Protein AF-A0A413Q8R4-F1 (afdb_monomer)

Sequence (79 aa):
MNIHLQKCYNAYDFIIATYSSHHLTDDEKIQFIQLLKTLLKEGGCILIADVAFQTRSDLEKCHKENKDGWDGIYKDELC

Organism: NCBI:txid39491

Mean predicted aligned error: 8.38 Å

Radius of gyration: 15.39 Å; Cα contacts (8 Å, |Δi|>4): 62; chains: 1; bounding box: 34×21×43 Å

Structure (mmCIF, N/CA/C/O backbone):
data_AF-A0A413Q8R4-F1
#
_entry.id   AF-A0A413Q8R4-F1
#
loop_
_atom_site.group_PDB
_atom_site.id
_atom_site.type_symbol
_atom_site.label_atom_id
_atom_site.label_alt_id
_atom_site.label_comp_id
_atom_site.label_asym_id
_atom_site.label_entity_id
_atom_site.label_seq_id
_atom_site.pdbx_PDB_ins_code
_atom_site.Cartn_x
_atom_site.Cartn_y
_atom_site.Cartn_z
_atom_site.occupancy
_atom_site.B_iso_or_equiv
_atom_site.auth_seq_id
_atom_site.auth_comp_id
_atom_site.auth_asym_id
_atom_site.auth_atom_id
_atom_site.pdbx_PDB_model_num
ATOM 1 N N . MET A 1 1 ? -12.294 13.543 -8.825 1.00 36.75 1 MET A N 1
ATOM 2 C CA . MET A 1 1 ? -13.335 12.671 -8.242 1.00 36.75 1 MET A CA 1
ATOM 3 C C . MET A 1 1 ? -13.466 12.999 -6.758 1.00 36.75 1 MET A C 1
ATOM 5 O O . MET A 1 1 ? -12.563 12.683 -6.000 1.00 36.75 1 MET A O 1
ATOM 9 N N . ASN A 1 2 ? -14.514 13.723 -6.349 1.00 32.84 2 ASN A N 1
ATOM 10 C CA . ASN A 1 2 ? -14.740 14.056 -4.936 1.00 32.84 2 ASN A CA 1
ATOM 11 C C . ASN A 1 2 ? -15.591 12.958 -4.303 1.00 32.84 2 ASN A C 1
ATOM 13 O O . ASN A 1 2 ? -16.815 12.971 -4.410 1.00 32.84 2 ASN A O 1
ATOM 17 N N . ILE A 1 3 ? -14.930 11.992 -3.672 1.00 47.28 3 ILE A N 1
ATOM 18 C CA . ILE A 1 3 ? -15.599 10.922 -2.940 1.00 47.28 3 ILE A CA 1
ATOM 19 C C . ILE A 1 3 ? -16.119 11.530 -1.630 1.00 47.28 3 ILE A C 1
ATOM 21 O O . ILE A 1 3 ? -15.359 11.771 -0.693 1.00 47.28 3 ILE A O 1
ATOM 25 N N . HIS A 1 4 ? -17.417 11.833 -1.570 1.00 45.19 4 HIS A N 1
ATOM 26 C CA . HIS A 1 4 ? -18.099 12.234 -0.337 1.00 45.19 4 HIS A CA 1
ATOM 27 C C . HIS A 1 4 ? -18.323 10.988 0.536 1.00 45.19 4 HIS A C 1
ATOM 29 O O . HIS A 1 4 ? -19.431 10.478 0.670 1.00 45.19 4 HIS A O 1
ATOM 35 N N . LEU A 1 5 ? -17.241 10.455 1.111 1.00 54.19 5 LEU A N 1
ATOM 36 C CA . LEU A 1 5 ? -17.349 9.506 2.213 1.00 54.19 5 LEU A CA 1
ATOM 37 C C . LEU A 1 5 ? -17.796 10.302 3.436 1.00 54.19 5 LEU A C 1
ATOM 39 O O . LEU A 1 5 ? -17.055 11.150 3.939 1.00 54.19 5 LEU A O 1
ATOM 43 N N . GLN A 1 6 ? -19.006 10.039 3.925 1.00 54.81 6 GLN A N 1
ATOM 44 C CA . GLN A 1 6 ? -19.363 10.405 5.288 1.00 54.81 6 GLN A CA 1
ATOM 45 C C . GLN A 1 6 ? -18.292 9.786 6.196 1.00 54.81 6 GLN A C 1
ATOM 47 O O . GLN A 1 6 ? -18.134 8.567 6.232 1.00 54.81 6 GLN A O 1
ATOM 52 N N . LYS A 1 7 ? -17.467 10.636 6.819 1.00 59.41 7 LYS A N 1
ATOM 53 C CA . LYS A 1 7 ? -16.283 10.237 7.588 1.00 59.41 7 LYS A CA 1
ATOM 54 C C . LYS A 1 7 ? -16.697 9.480 8.849 1.00 59.41 7 LYS A C 1
ATOM 56 O O . LYS A 1 7 ? -16.776 10.045 9.936 1.00 59.41 7 LYS A O 1
ATOM 61 N N . CYS A 1 8 ? -16.952 8.190 8.699 1.00 65.38 8 CYS A N 1
ATOM 62 C CA . CYS A 1 8 ? -17.025 7.250 9.801 1.00 65.38 8 CYS A CA 1
ATOM 63 C C . CYS A 1 8 ? -15.583 6.867 10.151 1.00 65.38 8 CYS A C 1
ATOM 65 O O . CYS A 1 8 ? -15.019 5.930 9.589 1.00 65.38 8 CYS A O 1
ATOM 67 N N . TYR A 1 9 ? -14.955 7.670 11.008 1.00 78.06 9 TYR A N 1
ATOM 68 C CA . TYR A 1 9 ? -13.651 7.346 11.580 1.00 78.06 9 TYR A CA 1
ATOM 69 C C . TYR A 1 9 ? -13.754 6.072 12.422 1.00 78.06 9 TYR A C 1
ATOM 71 O O . TYR A 1 9 ? -14.786 5.838 13.053 1.00 78.06 9 TYR A O 1
ATOM 79 N N . ASN A 1 10 ? -12.683 5.277 12.453 1.00 83.38 10 ASN A N 1
ATOM 80 C CA . ASN A 1 10 ? -12.597 4.058 13.263 1.00 83.38 10 ASN A CA 1
ATOM 81 C C . ASN A 1 10 ? -13.780 3.090 13.062 1.00 83.38 10 ASN A C 1
ATOM 83 O O . ASN A 1 10 ? -14.323 2.543 14.022 1.00 83.38 10 ASN A O 1
ATOM 87 N N . ALA A 1 11 ? -14.221 2.909 11.818 1.00 90.19 11 ALA A N 1
ATOM 88 C CA . ALA A 1 11 ? -15.430 2.154 11.497 1.00 90.19 11 ALA A CA 1
ATOM 89 C C . ALA A 1 11 ? -15.147 0.747 10.959 1.00 90.19 11 ALA A C 1
ATOM 91 O O . ALA A 1 11 ? -16.009 -0.125 11.068 1.00 90.19 11 ALA A O 1
ATOM 92 N N . TYR A 1 12 ? -13.952 0.510 10.416 1.00 94.56 12 TYR A N 1
ATOM 93 C CA . TYR A 1 12 ? -13.652 -0.716 9.679 1.00 94.56 12 TYR A CA 1
ATOM 94 C C . TYR A 1 12 ? -12.620 -1.585 10.392 1.00 94.56 12 TYR A C 1
ATOM 96 O O . TYR A 1 12 ? -11.580 -1.103 10.834 1.00 94.56 12 TYR A O 1
ATOM 104 N N . ASP A 1 13 ? -12.897 -2.884 10.467 1.00 96.44 13 ASP A N 1
ATOM 105 C CA . ASP A 1 13 ? -11.936 -3.900 10.911 1.00 96.44 13 ASP A CA 1
ATOM 106 C C . ASP A 1 13 ? -10.969 -4.270 9.773 1.00 96.44 13 ASP A C 1
ATOM 108 O O . ASP A 1 13 ? -9.786 -4.513 10.000 1.00 96.44 13 ASP A O 1
ATOM 112 N N . PHE A 1 14 ? -11.457 -4.243 8.528 1.00 96.31 14 PHE A N 1
ATOM 113 C CA . PHE A 1 14 ? -10.663 -4.501 7.331 1.00 96.31 14 PHE A CA 1
ATOM 114 C C . PHE A 1 14 ? -11.022 -3.530 6.209 1.00 96.31 14 PHE A C 1
ATOM 116 O O . PHE A 1 14 ? -12.197 -3.269 5.954 1.00 96.31 14 PHE A O 1
ATOM 123 N N . ILE A 1 15 ? -10.004 -3.042 5.506 1.00 94.44 15 ILE A N 1
ATOM 124 C CA . ILE A 1 15 ? -10.137 -2.312 4.243 1.00 94.44 15 ILE A CA 1
ATOM 125 C C . ILE A 1 15 ? -9.386 -3.115 3.185 1.00 94.44 15 ILE A C 1
ATOM 127 O O . ILE A 1 15 ? -8.201 -3.387 3.358 1.00 94.44 15 ILE A O 1
ATOM 131 N N . ILE A 1 16 ? -10.063 -3.502 2.105 1.00 93.88 16 ILE A N 1
ATOM 132 C CA . ILE A 1 16 ? -9.475 -4.299 1.022 1.00 93.88 16 ILE A CA 1
ATOM 133 C C . ILE A 1 16 ? -9.357 -3.416 -0.219 1.00 93.88 16 ILE A C 1
ATOM 135 O O . ILE A 1 16 ? -10.354 -2.871 -0.686 1.00 93.88 16 ILE A O 1
ATOM 139 N N . ALA A 1 17 ? -8.139 -3.277 -0.737 1.00 89.56 17 ALA A N 1
ATOM 140 C CA . ALA A 1 17 ? -7.821 -2.501 -1.929 1.00 89.56 17 ALA A CA 1
ATOM 141 C C . ALA A 1 17 ? -7.217 -3.436 -2.985 1.00 89.56 17 ALA A C 1
ATOM 143 O O . ALA A 1 17 ? -6.093 -3.917 -2.822 1.00 89.56 17 ALA A O 1
ATOM 144 N N . THR A 1 18 ? -7.970 -3.720 -4.050 1.00 89.94 18 THR A N 1
ATOM 145 C CA . THR A 1 18 ? -7.543 -4.601 -5.147 1.00 89.94 18 THR A CA 1
ATOM 146 C C . THR A 1 18 ? -7.439 -3.804 -6.436 1.00 89.94 18 THR A C 1
ATOM 148 O O . THR A 1 18 ? -8.440 -3.222 -6.848 1.00 89.94 18 THR A O 1
ATOM 151 N N . TYR A 1 19 ? -6.260 -3.764 -7.062 1.00 82.19 19 TYR A N 1
ATOM 152 C CA . TYR A 1 19 ? -6.016 -3.006 -8.301 1.00 82.19 19 TYR A CA 1
ATOM 153 C C . TYR A 1 19 ? -6.412 -1.516 -8.242 1.00 82.19 19 TYR A C 1
ATOM 155 O O . TYR A 1 19 ? -6.536 -0.875 -9.271 1.00 82.19 19 TYR A O 1
ATOM 163 N N . SER A 1 20 ? -6.584 -0.908 -7.068 1.00 72.88 20 SER A N 1
ATOM 164 C CA . SER A 1 20 ? -7.033 0.490 -6.962 1.00 72.88 20 SER A CA 1
ATOM 165 C C . SER A 1 20 ? -5.887 1.500 -6.825 1.00 72.88 20 SER A C 1
ATOM 167 O O . SER A 1 20 ? -6.137 2.703 -6.811 1.00 72.88 20 SER A O 1
ATOM 169 N N . SER A 1 21 ? -4.639 1.040 -6.663 1.00 73.31 21 SER A N 1
ATOM 170 C CA . SER A 1 21 ? -3.500 1.903 -6.298 1.00 73.31 21 SER A CA 1
ATOM 171 C C . SER A 1 21 ? -2.532 2.182 -7.450 1.00 73.31 21 SER A C 1
ATOM 173 O O . SER A 1 21 ? -1.638 3.014 -7.297 1.00 73.31 21 SER A O 1
ATOM 175 N N . HIS A 1 22 ? -2.681 1.515 -8.597 1.00 74.00 22 HIS A N 1
ATOM 176 C CA . HIS A 1 22 ? -1.740 1.607 -9.719 1.00 74.00 22 HIS A CA 1
ATOM 177 C C . HIS A 1 22 ? -1.802 2.947 -10.479 1.00 74.00 22 HIS A C 1
ATOM 179 O O . HIS A 1 22 ? -0.829 3.328 -11.124 1.00 74.00 22 HIS A O 1
ATOM 185 N N . HIS A 1 23 ? -2.894 3.708 -10.345 1.00 75.69 23 HIS A N 1
ATOM 186 C CA . HIS A 1 23 ? -3.014 5.066 -10.894 1.00 75.69 23 HIS A CA 1
ATOM 187 C C . HIS A 1 23 ? -2.419 6.161 -10.003 1.00 75.69 23 HIS A C 1
ATOM 189 O O . HIS A 1 23 ? -2.307 7.306 -10.437 1.00 75.69 23 HIS A O 1
ATOM 195 N N . LEU A 1 24 ? -2.056 5.827 -8.765 1.00 83.56 24 LEU A N 1
ATOM 196 C CA . LEU A 1 24 ? -1.491 6.778 -7.822 1.00 8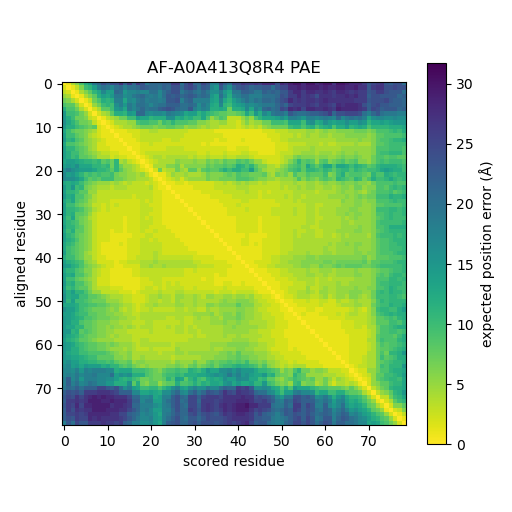3.56 24 LEU A CA 1
ATOM 197 C C . LEU A 1 24 ? 0.028 6.838 -7.992 1.00 83.56 24 LEU A C 1
ATOM 199 O O . LEU A 1 24 ? 0.711 5.811 -8.079 1.00 83.56 24 LEU A O 1
ATOM 203 N N . THR A 1 25 ? 0.569 8.049 -7.976 1.00 85.50 25 THR A N 1
ATOM 204 C CA . THR A 1 25 ? 1.999 8.268 -7.751 1.00 85.50 25 THR A CA 1
ATOM 205 C C . THR A 1 25 ? 2.409 7.740 -6.375 1.00 85.50 25 THR A C 1
ATOM 207 O O . THR A 1 25 ? 1.575 7.519 -5.494 1.00 85.50 25 THR A O 1
ATOM 210 N N . ASP A 1 26 ? 3.708 7.535 -6.158 1.00 85.50 26 ASP A N 1
ATOM 211 C CA . ASP A 1 26 ? 4.192 7.009 -4.876 1.00 85.50 26 ASP A CA 1
ATOM 212 C C . ASP A 1 26 ? 3.852 7.949 -3.699 1.00 85.50 26 ASP A C 1
ATOM 214 O O . ASP A 1 26 ? 3.472 7.472 -2.628 1.00 85.50 26 ASP A O 1
ATOM 218 N N . ASP A 1 27 ? 3.854 9.269 -3.917 1.00 89.06 27 ASP A N 1
ATOM 219 C CA . ASP A 1 27 ? 3.426 10.257 -2.916 1.00 89.06 27 ASP A CA 1
ATOM 220 C C . ASP A 1 27 ? 1.917 10.182 -2.631 1.00 89.06 27 ASP A C 1
ATOM 222 O O . ASP A 1 27 ? 1.488 10.214 -1.472 1.00 89.06 27 ASP A O 1
ATOM 226 N N . GLU A 1 28 ? 1.092 10.021 -3.669 1.00 88.56 28 GLU A N 1
ATOM 227 C CA . GLU A 1 28 ? -0.357 9.859 -3.512 1.00 88.56 28 GLU A CA 1
ATOM 228 C C . GLU A 1 28 ? -0.708 8.551 -2.793 1.00 88.56 28 GLU A C 1
ATOM 230 O O . GLU A 1 28 ? -1.617 8.539 -1.962 1.00 88.56 28 GLU A O 1
ATOM 235 N N . LYS A 1 29 ? 0.037 7.460 -3.028 1.00 88.31 29 LYS A N 1
ATOM 236 C CA . LYS A 1 29 ? -0.129 6.199 -2.282 1.00 88.31 29 LYS A CA 1
ATOM 237 C C . LYS A 1 29 ? 0.122 6.393 -0.790 1.00 88.31 29 LYS A C 1
ATOM 239 O O . LYS A 1 29 ? -0.642 5.872 0.024 1.00 88.31 29 LYS A O 1
ATOM 244 N N . ILE A 1 30 ? 1.154 7.154 -0.414 1.00 91.50 30 ILE A N 1
ATOM 245 C CA . ILE A 1 30 ? 1.450 7.455 0.995 1.00 91.50 30 ILE A CA 1
ATOM 246 C C . ILE A 1 30 ? 0.270 8.194 1.631 1.00 91.50 30 ILE A C 1
ATOM 248 O O . ILE A 1 30 ? -0.226 7.775 2.681 1.00 91.50 30 ILE A O 1
ATOM 252 N N . GLN A 1 31 ? -0.210 9.259 0.985 1.00 91.81 31 GLN A N 1
ATOM 253 C CA . GLN A 1 31 ? -1.349 10.042 1.472 1.00 91.81 31 GLN A CA 1
ATOM 254 C C . GLN A 1 31 ? -2.626 9.198 1.562 1.00 91.81 31 GLN A C 1
ATOM 256 O O . GLN A 1 31 ? -3.366 9.280 2.545 1.00 91.81 31 GLN A O 1
ATOM 261 N N . PHE A 1 32 ? -2.866 8.342 0.570 1.00 90.06 32 PHE A N 1
ATOM 262 C CA . PHE A 1 32 ? -4.025 7.463 0.530 1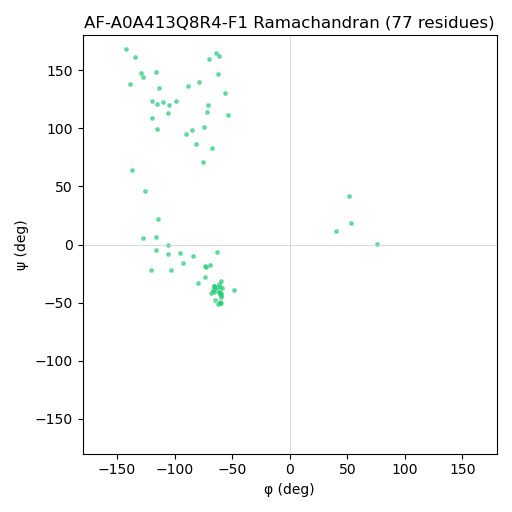.00 90.06 32 PHE A CA 1
ATOM 263 C C . PHE A 1 32 ? -4.002 6.438 1.668 1.00 90.06 32 PHE A C 1
ATOM 265 O O . PHE A 1 32 ? -4.978 6.319 2.405 1.00 90.06 32 PHE A O 1
ATOM 272 N N . ILE A 1 33 ? -2.871 5.764 1.900 1.00 92.25 33 ILE A N 1
ATOM 273 C CA . ILE A 1 33 ? -2.721 4.820 3.018 1.00 92.25 33 ILE A CA 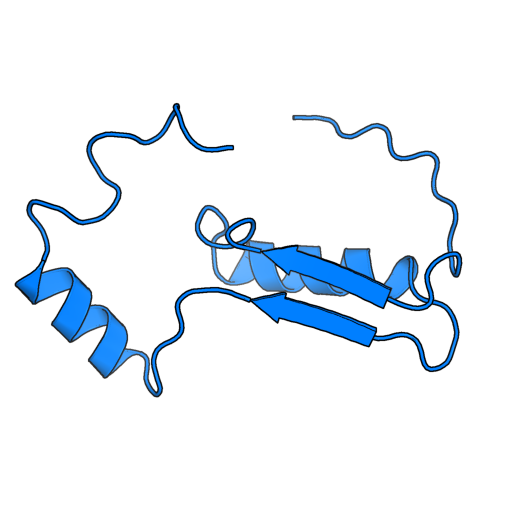1
ATOM 274 C C . ILE A 1 33 ? -2.909 5.538 4.361 1.00 92.25 33 ILE A C 1
ATOM 276 O O . ILE A 1 33 ? -3.575 5.008 5.251 1.00 92.25 33 ILE A O 1
ATOM 280 N N . GLN A 1 34 ? -2.372 6.752 4.519 1.00 92.94 34 GLN A N 1
ATOM 281 C CA . GLN A 1 34 ? -2.587 7.554 5.727 1.00 92.94 34 GLN A CA 1
ATOM 282 C C . GLN A 1 34 ? -4.070 7.854 5.956 1.00 92.94 34 GLN A C 1
ATOM 284 O O . GLN A 1 34 ? -4.548 7.695 7.079 1.00 92.94 34 GLN A O 1
ATOM 289 N N . LEU A 1 35 ? -4.808 8.220 4.905 1.00 91.62 35 LEU A N 1
ATOM 290 C CA . LEU A 1 35 ? -6.253 8.417 4.976 1.00 91.62 35 LEU A CA 1
ATOM 291 C C . LEU A 1 35 ? -6.974 7.128 5.391 1.00 91.62 35 LEU A C 1
ATOM 293 O O . LEU A 1 35 ? -7.762 7.160 6.335 1.00 91.62 35 LEU A O 1
ATOM 297 N N . LEU A 1 36 ? -6.683 5.995 4.744 1.00 92.44 36 LEU A N 1
ATOM 298 C CA . LEU A 1 36 ? -7.314 4.707 5.054 1.00 92.44 36 LEU A CA 1
ATOM 299 C C . LEU A 1 36 ? -7.086 4.285 6.510 1.00 92.44 36 LEU A C 1
ATOM 301 O O . LEU A 1 36 ? -8.007 3.794 7.158 1.00 92.44 36 LEU A O 1
ATOM 305 N N . LYS A 1 37 ? -5.897 4.549 7.064 1.00 93.19 37 LYS A N 1
ATOM 306 C CA . LYS A 1 37 ? -5.608 4.277 8.480 1.00 93.19 37 LYS A CA 1
ATOM 307 C C . LYS A 1 37 ? -6.535 5.029 9.435 1.00 93.19 37 LYS A C 1
ATOM 309 O O . LYS A 1 37 ? -6.850 4.490 10.486 1.00 93.19 37 LYS A O 1
ATOM 314 N N . THR A 1 38 ? -7.006 6.229 9.082 1.00 92.94 38 THR A N 1
ATOM 315 C CA . THR A 1 38 ? -7.962 6.981 9.925 1.00 92.94 38 THR A CA 1
ATOM 316 C C . THR A 1 38 ? -9.354 6.343 9.980 1.00 92.94 38 THR A C 1
ATOM 318 O O . THR A 1 38 ? -10.158 6.655 10.856 1.00 92.94 38 THR A O 1
ATOM 321 N N . LEU A 1 39 ? -9.656 5.450 9.040 1.00 93.81 39 LEU A N 1
ATOM 322 C CA . LEU A 1 39 ? -10.943 4.772 8.945 1.00 93.81 39 LEU A CA 1
ATOM 323 C C . LEU A 1 39 ? -10.942 3.429 9.696 1.00 93.81 39 LEU A C 1
ATOM 325 O O . LEU A 1 39 ? -12.014 2.886 9.969 1.00 93.81 39 LEU A O 1
ATOM 329 N N . LEU A 1 40 ? -9.764 2.900 10.044 1.00 95.06 40 LEU A N 1
ATOM 330 C CA . LEU A 1 40 ? -9.622 1.625 10.741 1.00 95.06 40 LEU A CA 1
ATOM 331 C C . LEU A 1 40 ? -9.905 1.748 12.237 1.00 95.06 40 LEU A C 1
ATOM 333 O O . LEU A 1 40 ? -9.475 2.692 12.895 1.00 95.06 40 LEU A O 1
ATOM 337 N N . LYS A 1 41 ? -10.586 0.744 12.784 1.00 95.56 41 LYS A N 1
ATOM 338 C CA . LYS A 1 41 ? -10.627 0.497 14.228 1.00 95.56 41 LYS A CA 1
ATOM 339 C C . LYS A 1 41 ? -9.234 0.142 14.751 1.00 95.56 41 LYS A C 1
ATOM 341 O O . LYS A 1 41 ? -8.341 -0.240 13.991 1.00 95.56 41 LYS A O 1
ATOM 346 N N . GLU A 1 42 ? -9.065 0.209 16.068 1.00 94.31 42 GLU A N 1
ATOM 347 C CA . GLU A 1 42 ? -7.877 -0.341 16.720 1.00 94.31 42 GLU A CA 1
ATOM 348 C C . GLU A 1 42 ? -7.712 -1.827 16.363 1.00 94.31 42 GLU A C 1
ATOM 350 O O . GLU A 1 42 ? -8.666 -2.600 16.428 1.00 94.31 42 GLU A O 1
ATOM 355 N N . GLY A 1 43 ? -6.509 -2.212 15.928 1.00 94.31 43 GLY A N 1
ATOM 356 C CA . GLY A 1 43 ? -6.215 -3.572 15.462 1.00 94.31 43 GLY A CA 1
ATOM 357 C C . GLY A 1 43 ? -6.744 -3.917 14.063 1.00 94.31 43 GLY A C 1
ATOM 358 O O . GLY A 1 43 ? -6.521 -5.035 13.606 1.00 94.31 43 GLY A O 1
ATOM 359 N N . GLY A 1 44 ? -7.411 -2.985 13.374 1.00 96.50 44 GLY A N 1
ATOM 360 C CA . GLY A 1 44 ? -7.862 -3.182 12.001 1.00 96.50 44 GLY A CA 1
ATOM 361 C C . GLY A 1 44 ? -6.714 -3.222 10.986 1.00 96.50 44 GLY A C 1
ATOM 362 O O . GLY A 1 44 ? -5.616 -2.716 11.235 1.00 96.50 44 GLY A O 1
ATOM 363 N N . CYS A 1 45 ? -6.981 -3.796 9.812 1.00 96.62 45 CYS A N 1
ATOM 364 C CA . CYS A 1 45 ? -5.969 -4.054 8.786 1.00 96.62 45 CYS A CA 1
ATOM 365 C C . CYS A 1 45 ? -6.353 -3.492 7.412 1.00 96.62 45 CYS A C 1
ATOM 367 O O . CYS A 1 45 ? -7.506 -3.556 6.987 1.00 96.62 45 CYS A O 1
ATOM 369 N N . ILE A 1 46 ? -5.352 -3.009 6.673 1.00 95.44 46 ILE A N 1
ATOM 370 C CA . ILE A 1 46 ? -5.471 -2.732 5.236 1.00 95.44 46 ILE A CA 1
ATOM 371 C C . ILE A 1 46 ? -4.870 -3.921 4.490 1.00 95.44 46 ILE A C 1
ATOM 373 O O . ILE A 1 46 ? -3.709 -4.263 4.709 1.00 95.44 46 ILE A O 1
ATOM 377 N N . LEU A 1 47 ? -5.649 -4.541 3.610 1.00 94.69 47 LEU A N 1
ATOM 378 C CA . LEU A 1 47 ? -5.211 -5.619 2.733 1.00 94.69 47 LEU A CA 1
ATOM 379 C C . LEU A 1 47 ? -5.083 -5.064 1.316 1.00 94.69 47 LEU A C 1
ATOM 381 O O . LEU A 1 47 ? -6.078 -4.682 0.704 1.00 94.69 47 LEU A O 1
ATOM 385 N N . ILE A 1 48 ? -3.852 -5.003 0.812 1.00 91.38 48 ILE A N 1
ATOM 386 C CA . ILE A 1 48 ? -3.554 -4.529 -0.540 1.00 91.38 48 ILE A CA 1
ATO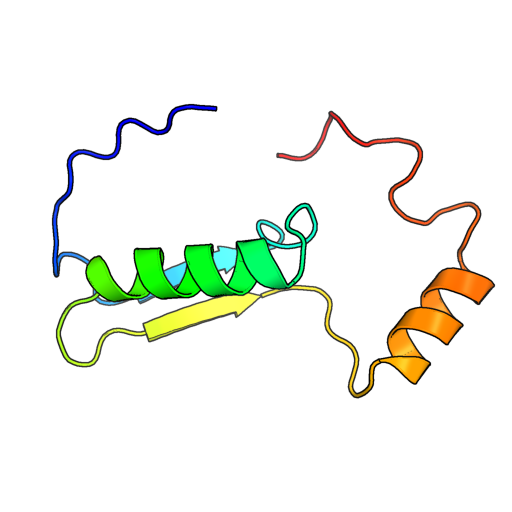M 387 C C . ILE A 1 48 ? -3.230 -5.746 -1.402 1.00 91.38 48 ILE A C 1
ATOM 389 O O . ILE A 1 48 ? -2.280 -6.471 -1.112 1.00 91.38 48 ILE A O 1
ATOM 393 N N . ALA A 1 49 ? -4.018 -5.956 -2.453 1.00 89.75 49 ALA A N 1
ATOM 394 C CA . ALA A 1 49 ? -3.737 -6.943 -3.488 1.00 89.75 49 ALA A CA 1
ATOM 395 C C . ALA A 1 49 ? -3.498 -6.202 -4.807 1.00 89.75 49 ALA A C 1
ATOM 397 O O . ALA A 1 49 ? -4.436 -5.769 -5.476 1.00 89.75 49 ALA A O 1
ATOM 398 N N . ASP A 1 50 ? -2.227 -6.017 -5.143 1.00 86.81 50 ASP A N 1
ATOM 399 C CA . ASP A 1 50 ? -1.795 -5.287 -6.332 1.00 86.81 50 ASP A CA 1
ATOM 400 C C . ASP A 1 50 ? -0.567 -5.968 -6.950 1.00 86.81 50 ASP A C 1
ATOM 402 O O . ASP A 1 50 ? 0.050 -6.848 -6.337 1.00 86.81 50 ASP A O 1
ATOM 406 N N . VAL A 1 51 ? -0.204 -5.555 -8.162 1.00 84.81 51 VAL A N 1
ATOM 407 C CA . VAL A 1 51 ? 1.037 -5.978 -8.808 1.00 84.81 51 VAL A CA 1
ATOM 408 C C . VAL A 1 51 ? 2.209 -5.310 -8.091 1.00 84.81 51 VAL A C 1
ATOM 410 O O . VAL A 1 51 ? 2.319 -4.086 -8.037 1.00 84.81 51 VAL A O 1
ATOM 413 N N . ALA A 1 52 ? 3.107 -6.123 -7.539 1.00 86.00 52 ALA A N 1
ATOM 414 C CA . ALA A 1 52 ? 4.280 -5.656 -6.814 1.00 86.00 52 ALA A CA 1
ATOM 415 C C . ALA A 1 52 ? 5.551 -6.334 -7.325 1.00 86.00 52 ALA A C 1
ATOM 417 O O . ALA A 1 52 ? 5.549 -7.500 -7.720 1.00 86.00 52 ALA A O 1
ATOM 418 N N . PHE A 1 53 ? 6.652 -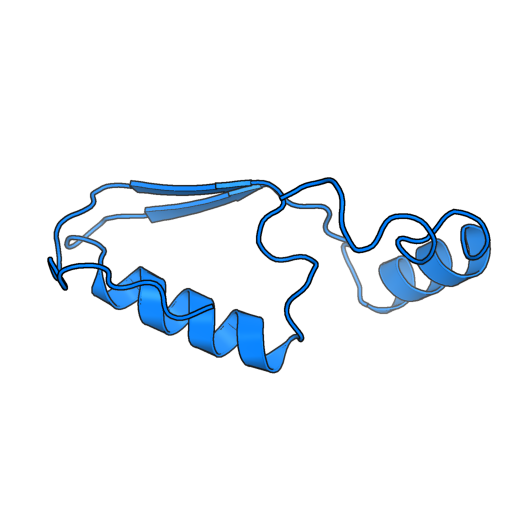5.593 -7.265 1.00 89.25 53 PHE A N 1
ATOM 419 C CA . PHE A 1 53 ? 7.985 -6.070 -7.607 1.00 89.25 53 PHE A CA 1
ATOM 420 C C . PHE A 1 53 ? 8.871 -6.034 -6.366 1.00 89.25 53 PHE A C 1
ATOM 422 O O . PHE A 1 53 ? 8.707 -5.167 -5.507 1.00 89.25 53 PHE A O 1
ATOM 429 N N . GLN A 1 54 ? 9.822 -6.965 -6.277 1.00 92.38 54 GLN A N 1
ATOM 430 C CA . GLN A 1 54 ? 10.743 -7.036 -5.142 1.00 92.38 54 GLN A CA 1
ATOM 431 C C . GLN A 1 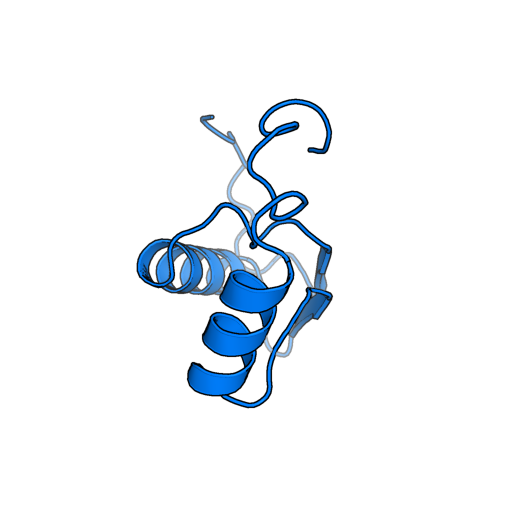54 ? 11.630 -5.788 -5.051 1.00 92.38 54 GLN A C 1
ATOM 433 O O . GLN A 1 54 ? 11.923 -5.319 -3.951 1.00 92.38 54 GLN A O 1
ATOM 438 N N . THR A 1 55 ? 12.042 -5.237 -6.195 1.00 93.38 55 THR A N 1
ATOM 439 C CA . THR A 1 55 ? 12.839 -4.011 -6.263 1.00 93.38 55 THR A CA 1
ATOM 440 C C . THR A 1 55 ? 12.315 -3.044 -7.319 1.00 93.38 55 THR A C 1
ATOM 442 O O . THR A 1 55 ? 11.609 -3.420 -8.258 1.00 93.38 55 THR A O 1
ATOM 445 N N . ARG A 1 56 ? 12.719 -1.772 -7.201 1.00 89.88 56 ARG A N 1
ATOM 446 C CA . ARG A 1 56 ? 12.428 -0.756 -8.220 1.00 89.88 56 ARG A CA 1
ATOM 447 C C . ARG A 1 56 ? 13.032 -1.123 -9.578 1.00 89.88 56 ARG A C 1
ATOM 449 O O . ARG A 1 56 ? 12.405 -0.897 -10.606 1.00 89.88 56 ARG A O 1
ATOM 456 N N . SER A 1 57 ? 14.214 -1.732 -9.575 1.00 93.75 57 SER A N 1
ATOM 457 C CA . SER A 1 57 ? 14.887 -2.182 -10.791 1.00 93.75 57 SER A CA 1
ATOM 458 C C . SER A 1 57 ? 14.131 -3.311 -11.496 1.00 93.75 57 SER A C 1
ATOM 460 O O . SER A 1 57 ? 14.076 -3.313 -12.723 1.00 93.75 57 SER A O 1
ATOM 462 N N . ASP A 1 58 ? 13.497 -4.225 -10.754 1.00 93.44 58 ASP A N 1
ATOM 463 C CA . ASP A 1 58 ? 12.653 -5.279 -11.338 1.00 93.44 58 ASP A CA 1
ATOM 464 C C . ASP A 1 58 ? 11.408 -4.693 -12.019 1.00 93.44 58 ASP A C 1
ATOM 466 O O . ASP A 1 58 ? 11.066 -5.099 -13.131 1.00 93.44 58 ASP A O 1
ATOM 470 N N . LEU A 1 59 ? 10.779 -3.689 -11.394 1.00 89.69 59 LEU A N 1
ATOM 471 C CA . LEU A 1 59 ? 9.675 -2.931 -11.991 1.00 89.69 59 LEU A CA 1
ATOM 472 C C . LEU A 1 59 ? 10.113 -2.247 -13.291 1.00 89.69 59 LEU A C 1
ATOM 474 O O . LEU A 1 59 ? 9.455 -2.385 -14.318 1.00 89.69 59 LEU A O 1
ATOM 478 N N . GLU A 1 6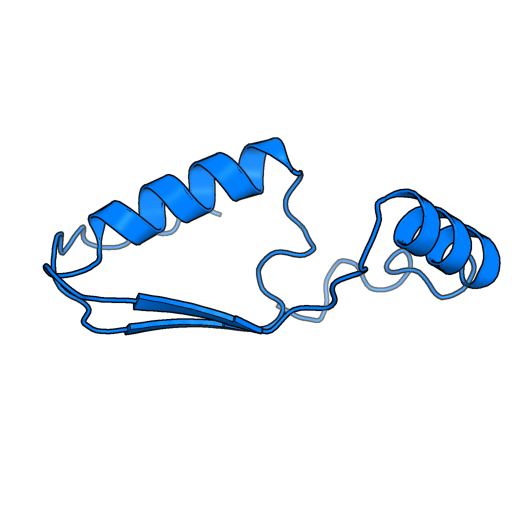0 ? 11.228 -1.518 -13.266 1.00 89.88 60 GLU A N 1
ATOM 479 C CA . GLU A 1 60 ? 11.726 -0.772 -14.428 1.00 89.88 60 GLU A CA 1
ATOM 480 C C . GLU A 1 60 ? 12.138 -1.694 -15.576 1.00 89.88 60 GLU A C 1
ATOM 482 O O . GLU A 1 60 ? 11.880 -1.391 -16.744 1.00 89.88 60 GLU A O 1
ATOM 487 N N . LYS A 1 61 ? 12.740 -2.844 -15.253 1.00 92.88 61 LYS A N 1
ATOM 488 C CA . LYS A 1 61 ? 13.054 -3.887 -16.228 1.00 92.88 61 LYS A CA 1
ATOM 489 C C . LYS A 1 61 ? 11.776 -4.429 -16.868 1.00 92.88 61 LYS A C 1
ATOM 491 O O . LYS A 1 61 ? 11.677 -4.417 -18.093 1.00 92.88 61 LYS A O 1
ATOM 496 N N . CYS A 1 62 ? 10.792 -4.822 -16.059 1.00 89.25 62 CYS A N 1
ATOM 497 C CA . CYS A 1 62 ? 9.512 -5.335 -16.543 1.00 89.25 62 CYS A CA 1
ATOM 498 C C . CYS A 1 62 ? 8.779 -4.303 -17.414 1.00 89.25 62 CYS A C 1
ATOM 500 O O . CYS A 1 62 ? 8.343 -4.621 -18.520 1.00 89.25 62 CYS A O 1
ATOM 502 N N . HIS A 1 63 ? 8.733 -3.043 -16.975 1.00 85.94 63 HIS A N 1
ATOM 503 C CA . HIS A 1 63 ? 8.165 -1.941 -17.748 1.00 85.94 63 HIS A CA 1
ATOM 504 C C . HIS A 1 63 ? 8.891 -1.752 -19.081 1.00 85.94 63 HIS A C 1
ATOM 506 O O . HIS A 1 63 ? 8.259 -1.489 -20.102 1.00 85.94 63 HIS A O 1
ATOM 512 N N . LYS A 1 64 ? 10.225 -1.844 -19.107 1.00 89.19 64 LYS A N 1
ATOM 513 C CA . LYS A 1 64 ? 11.000 -1.698 -20.344 1.00 89.19 64 LYS A CA 1
ATOM 514 C C . LYS A 1 64 ? 10.731 -2.841 -21.326 1.00 89.19 64 LYS A C 1
ATOM 5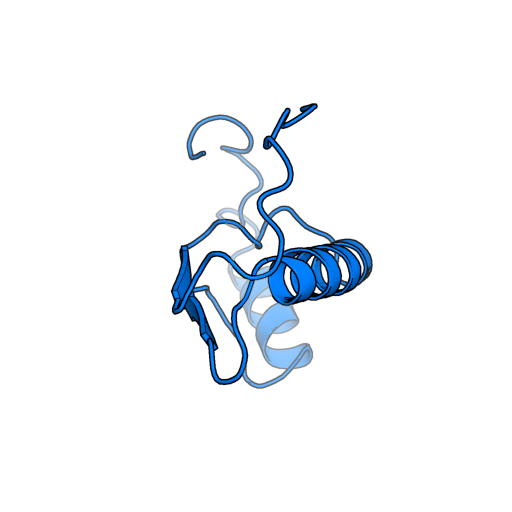16 O O . LYS A 1 64 ? 10.676 -2.582 -22.525 1.00 89.19 64 LYS A O 1
ATOM 521 N N . GLU A 1 65 ? 10.588 -4.062 -20.822 1.00 91.38 65 GLU A N 1
ATOM 522 C CA . GLU A 1 65 ? 10.335 -5.271 -21.615 1.00 91.38 65 GLU A CA 1
ATOM 523 C C . GLU A 1 65 ? 8.899 -5.330 -22.157 1.00 91.38 65 GLU A C 1
ATOM 525 O O . GLU A 1 65 ? 8.683 -5.877 -23.232 1.00 91.38 65 GLU A O 1
ATOM 530 N N . ASN A 1 66 ? 7.939 -4.712 -21.463 1.00 86.19 66 ASN A N 1
ATOM 531 C CA . ASN A 1 66 ? 6.513 -4.773 -21.798 1.00 86.19 66 ASN A CA 1
ATOM 532 C C . ASN A 1 66 ? 5.928 -3.420 -22.233 1.00 86.19 66 ASN A C 1
ATOM 534 O O . ASN A 1 66 ? 4.718 -3.226 -22.147 1.00 86.19 66 ASN A O 1
ATOM 538 N N . LYS A 1 67 ? 6.762 -2.479 -22.702 1.00 77.31 67 LYS A N 1
ATOM 539 C CA . LYS A 1 67 ? 6.349 -1.097 -23.029 1.00 77.31 67 LYS A CA 1
ATOM 540 C C . LYS A 1 67 ? 5.094 -1.004 -23.898 1.00 77.31 67 LYS A C 1
ATOM 542 O O . LYS A 1 67 ? 4.278 -0.121 -23.659 1.00 77.31 67 LYS A O 1
ATOM 547 N N . ASP A 1 68 ? 4.941 -1.899 -24.870 1.00 78.38 68 ASP A N 1
ATOM 548 C CA . ASP A 1 68 ? 3.839 -1.860 -25.840 1.00 78.38 68 ASP A CA 1
ATOM 549 C C . ASP A 1 68 ? 2.485 -2.288 -25.241 1.00 78.38 68 ASP A C 1
ATOM 551 O O . ASP A 1 68 ? 1.436 -1.962 -25.791 1.00 78.38 68 ASP A O 1
ATOM 555 N N . GLY A 1 69 ? 2.497 -2.992 -24.102 1.00 73.00 69 GLY A N 1
ATOM 556 C CA . GLY A 1 69 ? 1.304 -3.430 -23.366 1.00 73.00 69 GLY A CA 1
ATOM 557 C C . GLY A 1 69 ? 1.175 -2.809 -21.974 1.00 73.00 69 GLY A C 1
ATOM 558 O O . GLY A 1 69 ? 0.301 -3.206 -21.211 1.00 73.00 69 GLY A O 1
ATOM 559 N N . TRP A 1 70 ? 2.054 -1.867 -21.628 1.00 75.88 70 TRP A N 1
ATOM 560 C CA . TRP A 1 70 ? 2.133 -1.288 -20.293 1.00 75.88 70 TRP A CA 1
ATOM 561 C C . TRP A 1 70 ? 1.140 -0.140 -20.136 1.00 75.88 70 TRP A C 1
ATOM 563 O O . TRP A 1 70 ? 1.454 0.958 -20.586 1.00 75.88 70 TRP A O 1
ATOM 573 N N . ASP A 1 71 ? -0.033 -0.388 -19.538 1.00 65.88 71 ASP A N 1
ATOM 574 C CA . ASP A 1 71 ? -1.058 0.551 -19.013 1.00 65.88 71 ASP A CA 1
ATOM 575 C C . ASP A 1 71 ? -1.375 1.832 -19.829 1.00 65.88 71 ASP A C 1
ATOM 577 O O . ASP A 1 71 ? -2.039 2.759 -19.363 1.00 65.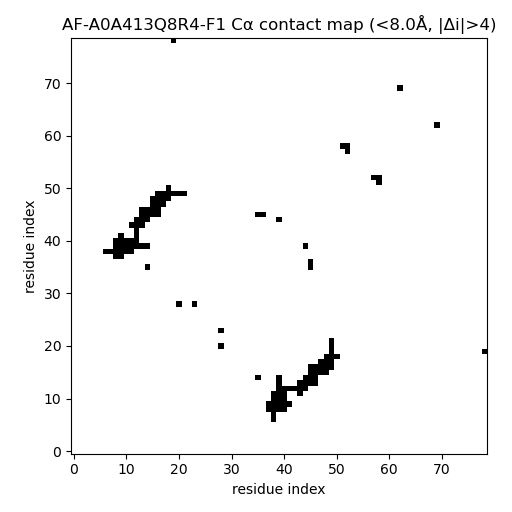88 71 ASP A O 1
ATOM 581 N N . GLY A 1 72 ? -0.896 1.924 -21.066 1.00 58.41 72 GLY A N 1
ATOM 582 C CA . GLY A 1 72 ? -0.791 3.153 -21.845 1.00 58.41 72 GLY A CA 1
ATOM 583 C C . GLY A 1 72 ? -1.829 3.264 -22.951 1.00 58.41 72 GLY A C 1
ATOM 584 O O . GLY A 1 72 ? -1.832 4.266 -23.658 1.00 58.41 72 GLY A O 1
ATOM 585 N N . ILE A 1 73 ? -2.700 2.261 -23.104 1.00 48.44 73 ILE A N 1
ATOM 586 C CA . ILE A 1 73 ? -3.696 2.208 -24.186 1.00 48.44 73 ILE A CA 1
ATOM 587 C C . ILE A 1 73 ? -5.142 2.154 -23.656 1.00 48.44 73 ILE A C 1
ATOM 589 O O . ILE A 1 73 ? -6.047 2.599 -24.350 1.00 48.44 73 ILE A O 1
ATOM 593 N N . TYR A 1 74 ? -5.376 1.730 -22.408 1.00 43.28 74 TYR A N 1
ATOM 594 C CA . TYR A 1 74 ? -6.727 1.592 -21.830 1.00 43.28 74 TYR A CA 1
ATOM 595 C C . TYR A 1 74 ? -6.884 2.357 -20.514 1.00 43.28 74 TYR A C 1
ATOM 597 O O . TYR A 1 74 ? -7.389 1.822 -19.532 1.00 43.28 74 TYR A O 1
ATOM 605 N N . LYS A 1 75 ? -6.423 3.611 -20.473 1.00 44.53 75 LYS A N 1
ATOM 606 C CA . LYS A 1 75 ? -6.426 4.415 -19.240 1.00 44.53 75 LYS A CA 1
ATOM 607 C C . LYS A 1 75 ? -7.811 4.721 -18.646 1.00 44.53 75 LYS A C 1
ATOM 609 O O . LYS A 1 75 ? -7.840 5.231 -17.536 1.00 44.53 75 LYS A O 1
ATOM 614 N N . ASP A 1 76 ? -8.914 4.370 -19.313 1.00 43.28 76 ASP A N 1
ATOM 615 C CA . ASP A 1 76 ? -10.254 4.826 -18.916 1.00 43.28 76 ASP A CA 1
ATOM 616 C C . ASP A 1 76 ? -11.328 3.725 -18.736 1.00 43.28 76 ASP A C 1
ATOM 618 O O . ASP A 1 76 ? -12.480 4.074 -18.496 1.00 43.28 76 ASP A O 1
ATOM 622 N N . GLU A 1 77 ? -11.027 2.418 -18.824 1.00 43.03 77 GLU A N 1
ATOM 623 C CA . GLU A 1 77 ? -12.100 1.386 -18.805 1.00 43.03 77 GLU A CA 1
ATOM 624 C C . GLU A 1 77 ? -12.110 0.393 -17.636 1.00 43.03 77 GLU A C 1
ATOM 626 O O . GLU A 1 77 ? -13.064 -0.375 -17.512 1.00 43.03 77 GLU A O 1
ATOM 631 N N . LEU A 1 78 ? -11.134 0.414 -16.729 1.00 47.16 78 LEU A N 1
ATOM 632 C CA . LEU A 1 78 ? -11.139 -0.488 -15.570 1.00 47.16 78 LEU A CA 1
ATOM 633 C C . LEU A 1 78 ? -10.739 0.226 -14.272 1.00 47.16 78 LEU A C 1
ATOM 635 O O . LEU A 1 78 ? -9.723 -0.101 -13.670 1.00 47.16 78 LEU A O 1
ATOM 639 N N . CYS A 1 79 ? -11.564 1.199 -13.862 1.00 39.72 79 CYS A N 1
ATOM 640 C CA . CYS A 1 79 ? -12.157 1.318 -12.517 1.00 39.72 79 CYS A CA 1
ATOM 641 C C . CYS A 1 79 ? -13.064 2.553 -12.408 1.00 39.72 79 CYS A C 1
ATOM 643 O O . CYS A 1 79 ? -12.574 3.680 -12.640 1.00 39.72 79 CYS A O 1
#

Solvent-accessible surface area (backbone atoms only — not comparable to full-atom values): 5149 Å² total; per-residue (Å²): 135,87,79,84,66,80,84,57,60,49,66,30,62,65,46,80,44,66,72,73,61,81,86,45,53,76,68,51,46,53,54,47,54,56,54,54,55,55,29,32,27,91,92,36,48,79,47,78,51,67,96,80,59,98,41,72,66,56,44,54,50,50,50,66,76,38,53,94,76,51,80,76,84,66,82,83,79,85,130

InterPro domains:
  IPR029063 S-adenosyl-L-methionine-dependent methyltransferase superfamily [G3DSA:3.40.50.150] (2-77)
  IPR029063 S-adenosyl-L-methionine-dependent methyltransferase superfamily [SSF53335] (10-55)

pLDDT: mean 80.12, std 17.9, range [32.84, 96.62]

Nearest PDB structures (foldseek):
  6wh8-assembly1_B  TM=9.128E-01  e=4.655E-02  Homo sapiens
  5zyo-assembly2_B  TM=3.331E-01  e=3.068E+00  Escherichia coli K-12
  7cem-assembly1_B  TM=3.427E-01  e=6.900E+00  Escherichia coli K-12
  7cem-assembly1_A  TM=2.182E-01  e=6.900E+00  Escherichia coli K-12
  6lk2-assembly2_B  TM=2.584E-01  e=9.673E+00  Providencia alcalifaciens F90-2004

Secondary structure (DSSP, 8-state):
--------TT-EEEEEEES-STTS-HHHHHHHHHHHHHHEEEEEEEEEE----SSHHHHHHHHHHTGGGSSSS-TTS--

Foldseek 3Di:
DDPPDPPQFQADLEAEAEQNPPPDDPVRSVVVVVSVNRRHHVNHDYHYHYDDDPDPVRVVVVCVVCVVPPCPPPVDDDD